Protein AF-A0A353G925-F1 (afdb_monomer_lite)

Radius of gyration: 17.97 Å; chains: 1; bounding box: 47×28×44 Å

Structure (mmCIF, N/CA/C/O backbone):
data_AF-A0A353G925-F1
#
_entry.id   AF-A0A353G925-F1
#
loop_
_atom_site.group_PDB
_atom_site.id
_atom_site.type_symbol
_atom_site.label_atom_id
_atom_site.label_alt_id
_atom_site.label_comp_id
_atom_site.label_asym_id
_atom_site.label_entity_id
_atom_site.label_seq_id
_atom_site.pdbx_PDB_ins_code
_atom_site.Cartn_x
_atom_site.Cartn_y
_atom_site.Cartn_z
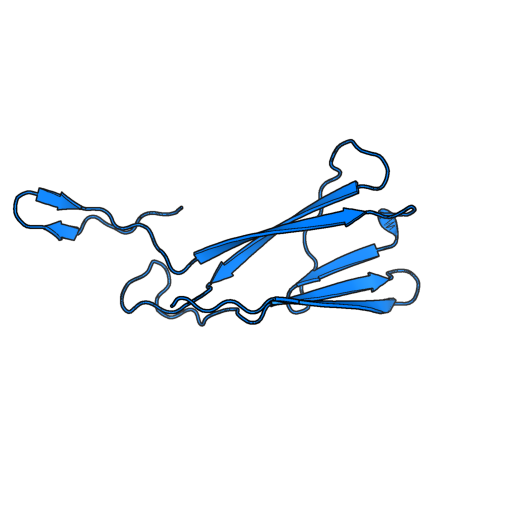_atom_site.occupancy
_atom_site.B_iso_or_equiv
_atom_site.auth_seq_id
_atom_site.auth_comp_id
_atom_site.auth_asym_id
_atom_site.auth_atom_id
_atom_site.pdbx_PDB_model_num
ATOM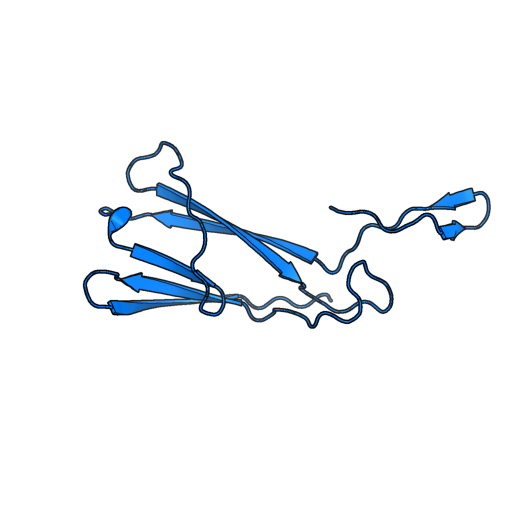 1 N N . TRP A 1 1 ? 14.984 4.675 -5.415 1.00 70.94 1 TRP A N 1
ATOM 2 C CA . TRP A 1 1 ? 14.687 3.412 -6.120 1.00 70.94 1 TRP A CA 1
ATOM 3 C C . TRP A 1 1 ? 15.910 2.515 -6.093 1.00 70.94 1 TRP A C 1
ATOM 5 O O . TRP A 1 1 ? 16.988 3.029 -5.825 1.00 70.94 1 TRP A O 1
ATOM 15 N N . HIS A 1 2 ? 15.756 1.203 -6.284 1.00 73.62 2 HIS A N 1
ATOM 16 C CA . HIS A 1 2 ? 16.923 0.329 -6.453 1.00 73.62 2 HIS A CA 1
ATOM 17 C C . HIS A 1 2 ? 17.404 0.431 -7.905 1.00 73.62 2 HIS A C 1
ATOM 19 O O . HIS A 1 2 ? 16.589 0.633 -8.807 1.00 73.62 2 HIS A O 1
ATOM 25 N N . VAL A 1 3 ? 18.715 0.327 -8.103 1.00 80.88 3 VAL A N 1
ATOM 26 C CA . VAL A 1 3 ? 19.347 0.321 -9.426 1.00 80.88 3 VAL A CA 1
ATOM 27 C C . VAL A 1 3 ? 19.685 -1.112 -9.827 1.00 80.88 3 VAL A C 1
ATOM 29 O O . VAL A 1 3 ? 19.983 -1.937 -8.962 1.00 80.88 3 VAL A O 1
ATOM 32 N N . MET A 1 4 ? 19.622 -1.400 -11.124 1.00 84.94 4 MET A N 1
ATOM 33 C CA . MET A 1 4 ? 20.114 -2.644 -11.711 1.00 84.94 4 MET A CA 1
ATOM 34 C C . MET A 1 4 ? 21.653 -2.655 -11.758 1.00 84.94 4 MET A C 1
ATOM 36 O O . MET A 1 4 ? 22.309 -1.654 -11.442 1.00 84.94 4 MET A O 1
ATOM 40 N N . GLY A 1 5 ? 22.228 -3.804 -12.128 1.00 83.19 5 GLY A N 1
ATOM 41 C CA . GLY A 1 5 ? 23.664 -3.935 -12.390 1.00 83.19 5 GLY A CA 1
ATOM 42 C C . GLY A 1 5 ? 24.146 -2.998 -13.502 1.00 83.19 5 GLY A C 1
ATOM 43 O O . GLY A 1 5 ? 23.340 -2.411 -14.224 1.00 83.19 5 GLY A O 1
ATOM 44 N N . GLU A 1 6 ? 25.466 -2.832 -13.613 1.00 87.12 6 GLU A N 1
ATOM 45 C CA . GLU A 1 6 ? 26.047 -2.077 -14.727 1.00 87.12 6 GLU A CA 1
ATOM 46 C C . GLU A 1 6 ? 25.794 -2.805 -16.048 1.00 87.12 6 GLU A C 1
ATOM 48 O O . GLU A 1 6 ? 26.020 -4.010 -16.154 1.00 87.12 6 GLU A O 1
ATOM 53 N N . GLU A 1 7 ? 25.344 -2.058 -17.050 1.00 83.62 7 GLU A N 1
ATOM 54 C CA . GLU A 1 7 ? 25.085 -2.549 -18.397 1.00 83.62 7 GLU A CA 1
ATOM 55 C C . GLU A 1 7 ? 25.895 -1.722 -19.402 1.00 83.62 7 GLU A C 1
ATOM 57 O O . GLU A 1 7 ? 26.124 -0.522 -19.208 1.00 83.62 7 GLU A O 1
ATOM 62 N N . GLY A 1 8 ? 26.395 -2.373 -20.452 1.00 81.44 8 GLY A N 1
ATOM 63 C CA . GLY A 1 8 ? 27.202 -1.711 -21.472 1.00 81.44 8 GLY A CA 1
ATOM 64 C C . GLY A 1 8 ? 26.360 -0.748 -22.305 1.00 81.44 8 GLY A C 1
ATOM 65 O O . GLY A 1 8 ? 25.300 -1.116 -22.804 1.00 81.44 8 GLY A O 1
ATOM 66 N N . ALA A 1 9 ? 26.854 0.472 -22.491 1.00 84.12 9 ALA A N 1
ATOM 67 C CA . ALA A 1 9 ? 26.271 1.468 -23.379 1.00 84.12 9 ALA A CA 1
ATOM 68 C C . ALA A 1 9 ? 27.347 2.026 -24.319 1.00 84.12 9 ALA A C 1
ATOM 70 O O . ALA A 1 9 ? 28.548 1.928 -24.058 1.00 84.12 9 ALA A O 1
ATOM 71 N N . VAL A 1 10 ? 26.935 2.630 -25.436 1.00 86.31 10 VAL A N 1
ATOM 72 C CA . VAL A 1 10 ? 27.884 3.300 -26.335 1.00 86.31 10 VAL A CA 1
ATOM 73 C C . VAL A 1 10 ? 28.626 4.384 -25.547 1.00 86.31 10 VAL A C 1
ATOM 75 O O . VAL A 1 10 ? 28.009 5.314 -25.035 1.00 86.31 10 VAL A O 1
ATOM 78 N N . GLY A 1 11 ? 29.950 4.252 -25.438 1.00 88.62 11 GLY A N 1
ATOM 79 C CA . GLY A 1 11 ? 30.804 5.211 -24.734 1.00 88.62 11 GLY A CA 1
ATOM 80 C C . GLY A 1 11 ? 30.912 5.038 -23.211 1.00 88.62 11 GLY A C 1
ATOM 81 O O . GLY A 1 11 ? 31.538 5.885 -22.581 1.00 88.62 11 GLY A O 1
ATOM 82 N N . GLY A 1 12 ? 30.362 3.976 -22.602 1.00 88.44 12 GLY A N 1
ATOM 83 C CA . GLY A 1 12 ? 30.538 3.731 -21.163 1.00 88.44 12 GLY A CA 1
ATOM 84 C C . GLY A 1 12 ? 29.648 2.636 -20.570 1.00 88.44 12 GLY A C 1
ATOM 85 O O . GLY A 1 12 ? 29.159 1.755 -21.272 1.00 88.44 12 GLY A O 1
ATOM 86 N N . THR A 1 13 ? 29.434 2.692 -19.255 1.00 87.88 13 THR A N 1
ATOM 87 C CA . THR A 1 13 ? 28.500 1.818 -18.530 1.00 87.88 13 THR A CA 1
ATOM 88 C C . THR A 1 13 ? 27.364 2.638 -17.926 1.00 87.88 13 THR A C 1
ATOM 90 O O . THR A 1 13 ? 27.556 3.772 -17.485 1.00 87.88 13 THR A O 1
ATOM 93 N N . VAL A 1 14 ? 26.159 2.071 -17.917 1.00 88.06 14 VAL A N 1
ATOM 94 C CA . VAL A 1 14 ? 24.961 2.683 -17.327 1.00 88.06 14 VAL A CA 1
ATOM 95 C C . VAL A 1 14 ? 24.390 1.795 -16.230 1.00 88.06 14 VAL A C 1
ATOM 97 O O . VAL A 1 14 ? 24.644 0.595 -16.187 1.00 88.06 14 VAL A O 1
ATOM 100 N N . ARG A 1 15 ? 23.590 2.384 -15.338 1.00 87.19 15 ARG A N 1
ATOM 101 C CA . ARG A 1 15 ? 22.759 1.649 -14.378 1.00 87.19 15 ARG A CA 1
ATOM 102 C C . ARG A 1 15 ? 21.316 2.109 -14.517 1.00 87.19 15 ARG A C 1
ATOM 104 O O . ARG A 1 15 ? 21.015 3.274 -14.263 1.00 87.19 15 ARG A O 1
ATOM 111 N N . TYR A 1 16 ? 20.426 1.196 -14.887 1.00 84.06 16 TYR A N 1
ATOM 112 C CA . TYR A 1 16 ? 18.999 1.490 -14.985 1.00 84.06 16 TYR A CA 1
ATOM 113 C C . TYR A 1 16 ? 18.325 1.462 -13.615 1.00 84.06 16 TYR A C 1
ATOM 115 O O . TYR A 1 16 ? 18.694 0.694 -12.726 1.00 84.06 16 TYR A O 1
ATOM 123 N N . VAL A 1 17 ? 17.303 2.296 -13.448 1.00 87.81 17 VAL A N 1
ATOM 124 C CA . VAL A 1 17 ? 16.396 2.224 -12.303 1.00 87.81 17 VAL A CA 1
ATOM 125 C C . VAL A 1 17 ? 15.275 1.255 -12.646 1.00 87.81 17 VAL A C 1
ATOM 127 O O . VAL A 1 17 ? 14.695 1.351 -13.725 1.00 87.81 17 VAL A O 1
ATOM 130 N N . ASP A 1 18 ? 14.949 0.349 -11.724 1.00 88.56 18 ASP A N 1
ATOM 131 C CA . ASP A 1 18 ? 13.782 -0.516 -11.889 1.00 88.56 18 ASP A CA 1
ATOM 132 C C . ASP A 1 18 ? 12.500 0.325 -11.819 1.00 88.56 18 ASP A C 1
ATOM 134 O O . ASP A 1 18 ? 12.088 0.776 -10.746 1.00 88.56 18 ASP A O 1
ATOM 138 N N . SER A 1 19 ? 11.898 0.546 -12.984 1.00 88.00 19 SER A N 1
ATOM 139 C CA . SER A 1 19 ? 10.667 1.309 -13.181 1.00 88.00 19 SER A CA 1
ATOM 140 C C . SER A 1 19 ? 9.408 0.513 -12.845 1.00 88.00 19 SER A C 1
ATOM 142 O O . SER A 1 19 ? 8.320 1.079 -12.858 1.00 88.00 19 SER A O 1
ATOM 144 N N . SER A 1 20 ? 9.525 -0.785 -12.540 1.00 90.06 20 SER A N 1
ATOM 145 C CA . SER A 1 20 ? 8.382 -1.659 -12.257 1.00 90.06 20 SER A CA 1
ATOM 146 C C . SER A 1 20 ? 7.813 -1.519 -10.857 1.00 90.06 20 SER A C 1
ATOM 148 O O . SER A 1 20 ? 6.671 -1.908 -10.618 1.00 90.06 20 SER A O 1
ATOM 150 N N . VAL A 1 21 ? 8.600 -0.992 -9.921 1.00 91.62 21 VAL A N 1
ATOM 151 C CA . VAL A 1 21 ? 8.236 -0.917 -8.509 1.00 91.62 21 VAL A CA 1
ATOM 152 C C . VAL A 1 21 ? 7.797 0.496 -8.175 1.00 91.62 21 VAL A C 1
ATOM 154 O O . VAL A 1 21 ? 8.500 1.447 -8.489 1.00 91.62 21 VAL A O 1
ATOM 157 N N . GLU A 1 22 ? 6.689 0.621 -7.454 1.00 92.25 22 GLU A N 1
ATOM 158 C CA . GLU A 1 22 ? 6.130 1.891 -7.002 1.00 92.25 22 GLU A CA 1
ATOM 159 C C . GLU A 1 22 ? 5.943 1.918 -5.475 1.00 92.25 22 GLU A C 1
ATOM 161 O O . GLU A 1 22 ? 6.130 0.912 -4.776 1.00 92.25 22 GLU A O 1
ATOM 166 N N . ARG A 1 23 ? 5.641 3.102 -4.929 1.00 94.12 23 ARG A N 1
ATOM 167 C CA . ARG A 1 23 ? 5.372 3.322 -3.502 1.00 94.12 23 ARG A CA 1
ATOM 168 C C . ARG A 1 23 ? 4.122 4.175 -3.345 1.00 94.12 23 ARG A C 1
ATOM 170 O O . ARG A 1 23 ? 4.046 5.251 -3.925 1.00 94.12 23 ARG A O 1
ATOM 177 N N . LEU A 1 24 ? 3.204 3.722 -2.498 1.00 95.56 24 LEU A N 1
ATOM 178 C CA . LEU A 1 24 ? 1.996 4.444 -2.117 1.00 95.56 24 LEU A CA 1
ATOM 179 C C . LEU A 1 24 ? 1.982 4.648 -0.600 1.00 95.56 24 LEU A C 1
ATOM 181 O O . LEU A 1 24 ? 2.285 3.727 0.162 1.00 95.56 24 LEU A O 1
ATOM 185 N N . GLN A 1 25 ? 1.634 5.857 -0.162 1.00 97.50 25 GLN A N 1
ATOM 186 C CA . GLN A 1 25 ? 1.391 6.153 1.247 1.00 97.50 25 GLN A CA 1
ATOM 187 C C . GLN A 1 25 ? -0.104 6.073 1.539 1.00 97.50 25 GLN A C 1
ATOM 189 O O . GLN A 1 25 ? -0.911 6.733 0.890 1.00 97.50 25 GLN A O 1
ATOM 194 N N . VAL A 1 26 ? -0.454 5.311 2.566 1.00 97.25 26 VAL A N 1
ATOM 195 C CA . VAL A 1 26 ? -1.796 5.267 3.138 1.00 97.25 26 VAL A CA 1
ATOM 196 C C . VAL A 1 26 ? -1.826 6.161 4.368 1.00 97.25 26 VAL A C 1
ATOM 198 O O . VAL A 1 26 ? -0.923 6.098 5.200 1.00 97.25 26 VAL A O 1
ATOM 201 N N . LYS A 1 27 ? -2.875 6.973 4.499 1.00 96.94 27 LYS A N 1
ATOM 202 C CA . LYS A 1 27 ? -3.160 7.779 5.688 1.00 96.94 27 LYS A CA 1
ATOM 203 C C . LYS A 1 27 ? -4.514 7.354 6.248 1.00 96.94 27 LYS A C 1
ATOM 205 O O . LYS A 1 27 ? -5.501 7.375 5.521 1.00 96.94 27 LYS A O 1
ATOM 210 N N . LEU A 1 28 ? -4.547 6.985 7.524 1.00 96.88 28 LEU A N 1
ATOM 211 C CA . LEU A 1 28 ? -5.773 6.728 8.272 1.00 96.88 28 LEU A CA 1
ATOM 212 C C . LEU A 1 28 ? -6.008 7.887 9.240 1.00 96.88 28 LEU A C 1
ATOM 214 O O . LEU A 1 28 ? -5.122 8.211 10.030 1.00 96.88 28 LEU A O 1
ATOM 218 N N . GLU A 1 29 ? -7.204 8.466 9.192 1.00 97.06 29 GLU A N 1
ATOM 219 C CA . GLU A 1 29 ? -7.673 9.481 10.135 1.00 97.06 29 GLU A CA 1
ATOM 220 C C . GLU A 1 29 ? -8.910 8.949 10.857 1.00 97.06 29 GLU A C 1
ATOM 222 O O . GLU A 1 29 ? -9.870 8.512 10.223 1.00 97.06 29 GLU A O 1
ATOM 227 N N . THR A 1 30 ? -8.874 8.913 12.186 1.00 95.25 30 THR A N 1
ATOM 228 C CA . THR A 1 30 ? -9.945 8.320 12.993 1.00 95.25 30 THR A CA 1
ATOM 229 C C . THR A 1 30 ? -9.867 8.767 14.450 1.00 95.25 30 THR A C 1
ATOM 231 O O . THR A 1 30 ? -8.790 9.024 14.981 1.00 95.25 30 THR A O 1
ATOM 234 N N . ALA A 1 31 ? -11.010 8.801 15.135 1.00 94.56 31 ALA A N 1
ATOM 235 C CA . ALA A 1 31 ? -11.071 9.086 16.568 1.00 94.56 31 ALA A CA 1
ATOM 236 C C . ALA A 1 31 ? -10.489 7.952 17.438 1.00 94.56 31 ALA A C 1
ATOM 238 O O . ALA A 1 31 ? -10.127 8.187 18.587 1.00 94.56 31 ALA A O 1
ATOM 239 N N . ASN A 1 32 ? -10.396 6.724 16.909 1.00 92.06 32 ASN A N 1
ATOM 240 C CA . ASN A 1 32 ? -9.863 5.568 17.634 1.00 92.06 32 ASN A CA 1
ATOM 241 C C . ASN A 1 32 ? -8.919 4.735 16.739 1.00 92.06 32 ASN A C 1
ATOM 243 O O . ASN A 1 32 ? -9.340 3.727 16.168 1.00 92.06 32 ASN A O 1
ATOM 247 N N . PRO A 1 33 ? -7.650 5.154 16.584 1.00 87.06 33 PRO A N 1
ATOM 248 C CA . PRO A 1 33 ? -6.699 4.505 15.678 1.00 87.06 33 PRO A CA 1
ATOM 249 C C . PRO A 1 33 ? -6.304 3.090 16.105 1.00 87.06 33 PRO A C 1
ATOM 251 O O . PRO A 1 33 ? -5.929 2.296 15.253 1.00 87.06 33 PRO A O 1
ATOM 254 N N . GLU A 1 34 ? -6.434 2.743 17.388 1.00 89.25 34 GLU A N 1
ATOM 255 C CA . GLU A 1 34 ? -6.122 1.393 17.879 1.00 89.25 34 GLU A CA 1
ATOM 256 C C . GLU A 1 34 ? -7.212 0.369 17.511 1.00 89.25 34 GLU A C 1
ATOM 258 O O . GLU A 1 34 ? -6.954 -0.833 17.484 1.00 89.25 34 GLU A O 1
ATOM 263 N N . ARG A 1 35 ? -8.433 0.829 17.196 1.00 95.38 35 ARG A N 1
ATOM 264 C CA . ARG A 1 35 ? -9.548 -0.042 16.792 1.00 95.38 35 ARG A CA 1
ATOM 265 C C . ARG A 1 35 ? -9.422 -0.538 15.354 1.00 95.38 35 ARG A C 1
ATOM 267 O O . ARG A 1 35 ? -9.861 -1.651 15.056 1.00 95.38 35 ARG A O 1
ATOM 274 N N . TYR A 1 36 ? -8.862 0.269 14.461 1.00 97.12 36 TYR A N 1
ATOM 275 C CA . TYR A 1 36 ? -8.873 -0.017 13.031 1.00 97.12 36 TYR A CA 1
ATOM 276 C C . TYR A 1 36 ? -7.496 -0.439 12.531 1.00 97.12 36 TYR A C 1
ATOM 278 O O . TYR A 1 36 ? -6.479 0.178 12.837 1.00 97.12 36 TYR A O 1
ATOM 286 N N . ALA A 1 37 ? -7.466 -1.478 11.705 1.00 97.50 37 ALA A N 1
ATOM 287 C CA . ALA A 1 37 ? -6.295 -1.840 10.924 1.00 97.50 37 ALA A CA 1
ATOM 288 C C . ALA A 1 37 ? -6.558 -1.514 9.455 1.00 97.50 37 ALA A C 1
ATOM 290 O O . ALA A 1 37 ? -7.656 -1.750 8.962 1.00 97.50 37 ALA A O 1
ATOM 291 N N . VAL A 1 38 ? -5.551 -1.012 8.742 1.00 98.19 38 VAL A N 1
ATOM 292 C CA . VAL A 1 38 ? -5.624 -0.942 7.280 1.00 98.19 38 VAL A CA 1
ATOM 293 C C . VAL A 1 38 ? -4.923 -2.160 6.703 1.00 98.19 38 VAL A C 1
ATOM 295 O O . VAL A 1 38 ? -3.825 -2.511 7.144 1.00 98.19 38 VAL A O 1
ATOM 298 N N . ALA A 1 39 ? -5.552 -2.813 5.735 1.00 98.12 39 ALA A N 1
ATOM 299 C CA . ALA A 1 39 ? -4.969 -3.913 4.985 1.00 98.12 39 ALA A CA 1
ATOM 300 C C . ALA A 1 39 ? -4.832 -3.548 3.505 1.00 98.12 39 ALA A C 1
ATOM 302 O O . ALA A 1 39 ? -5.594 -2.739 2.987 1.00 98.12 39 ALA A O 1
ATOM 303 N N . CYS A 1 40 ? -3.853 -4.152 2.837 1.00 98.19 40 CYS A N 1
ATOM 304 C CA . CYS A 1 40 ? -3.674 -4.116 1.391 1.00 98.19 40 CYS A CA 1
ATOM 305 C C . CYS A 1 40 ? -3.543 -5.558 0.889 1.00 98.19 40 CYS A C 1
ATOM 307 O O . CYS A 1 40 ? -2.680 -6.298 1.371 1.00 98.19 40 CYS A O 1
ATOM 309 N N . ASN A 1 41 ? -4.406 -5.978 -0.038 1.00 96.56 41 ASN A N 1
ATOM 310 C CA . ASN A 1 41 ? -4.478 -7.348 -0.560 1.00 96.56 41 ASN A CA 1
ATOM 311 C C . ASN A 1 41 ? -4.470 -8.402 0.567 1.00 96.56 41 ASN A C 1
ATOM 313 O O . ASN A 1 41 ? -3.680 -9.349 0.555 1.00 96.56 41 ASN A O 1
ATOM 317 N N . GLY A 1 42 ? -5.300 -8.180 1.594 1.00 95.19 42 GLY A N 1
ATOM 318 C CA . GLY A 1 42 ? -5.439 -9.065 2.757 1.00 95.19 42 GLY A CA 1
ATOM 319 C C . GLY A 1 42 ? -4.285 -9.024 3.769 1.00 95.19 42 GLY A C 1
ATOM 320 O O . GLY A 1 42 ? -4.324 -9.746 4.762 1.00 95.19 42 GLY A O 1
ATOM 321 N N . ARG A 1 43 ? -3.257 -8.190 3.563 1.00 96.69 43 ARG A N 1
ATOM 322 C CA . ARG A 1 43 ? -2.118 -8.049 4.485 1.00 96.69 43 ARG A CA 1
ATOM 323 C C . ARG A 1 43 ? -2.207 -6.750 5.270 1.00 96.69 43 ARG A C 1
ATOM 325 O O . ARG A 1 43 ? -2.354 -5.684 4.679 1.00 96.69 43 ARG A O 1
ATOM 332 N N . ARG A 1 44 ? -2.066 -6.823 6.597 1.00 97.00 44 ARG A N 1
ATOM 333 C CA . ARG A 1 44 ? -2.054 -5.639 7.470 1.00 97.00 44 ARG A CA 1
ATOM 334 C C . ARG A 1 44 ? -0.878 -4.724 7.120 1.00 97.00 44 ARG A C 1
ATOM 336 O O . ARG A 1 44 ? 0.265 -5.171 7.073 1.00 97.00 44 ARG A O 1
ATOM 343 N N . ILE A 1 45 ? -1.165 -3.442 6.922 1.00 97.88 45 ILE A N 1
ATOM 344 C CA . ILE A 1 45 ? -0.158 -2.407 6.696 1.00 97.88 45 ILE A CA 1
ATOM 345 C C . ILE A 1 45 ? 0.412 -1.985 8.060 1.00 97.88 45 ILE A C 1
ATOM 347 O O . ILE A 1 45 ? -0.364 -1.700 8.979 1.00 97.88 45 ILE A O 1
ATOM 351 N N . PRO A 1 46 ? 1.745 -1.931 8.227 1.00 96.69 46 PRO A N 1
ATOM 352 C CA . PRO A 1 46 ? 2.359 -1.381 9.430 1.00 96.69 46 PRO A CA 1
ATOM 353 C C . PRO A 1 46 ? 2.177 0.143 9.446 1.00 96.69 46 PRO A C 1
ATOM 355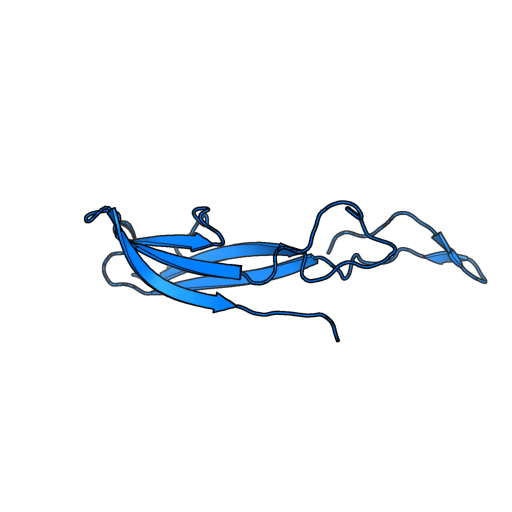 O O . PRO A 1 46 ? 2.836 0.869 8.701 1.00 96.69 46 PRO A O 1
ATOM 358 N N . MET A 1 47 ? 1.246 0.616 10.275 1.00 96.75 47 MET A N 1
ATOM 359 C CA . MET A 1 47 ? 0.921 2.036 10.422 1.00 96.75 47 MET A CA 1
ATOM 360 C C . MET A 1 47 ? 1.734 2.667 11.562 1.00 96.75 47 MET A C 1
ATOM 362 O O . MET A 1 47 ? 1.852 2.086 12.639 1.00 96.75 47 MET A O 1
ATOM 366 N N . THR A 1 48 ? 2.221 3.888 11.351 1.00 96.25 48 THR A N 1
ATOM 367 C CA . THR A 1 48 ? 2.970 4.700 12.319 1.00 96.25 48 THR A CA 1
ATOM 368 C C . THR A 1 48 ? 2.200 5.982 12.627 1.00 96.25 48 THR A C 1
ATOM 370 O O . THR A 1 48 ? 1.713 6.649 11.714 1.00 96.25 48 THR A O 1
ATOM 373 N N . LYS A 1 49 ? 2.094 6.357 13.909 1.00 95.12 49 LYS A N 1
ATOM 374 C CA . LYS A 1 49 ? 1.454 7.616 14.333 1.00 95.12 49 LYS A CA 1
ATOM 375 C C . LYS A 1 49 ? 2.224 8.812 13.765 1.00 9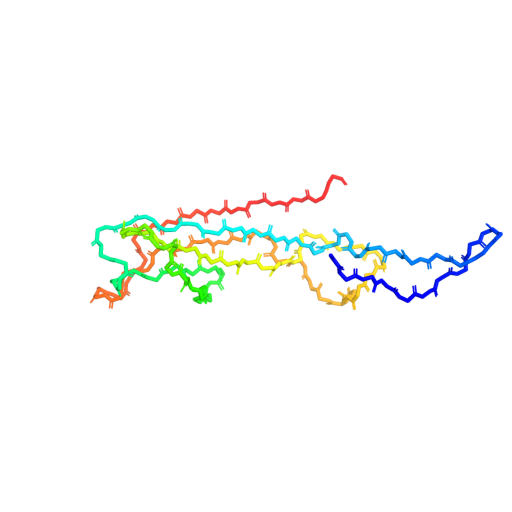5.12 49 LYS A C 1
ATOM 377 O O . LYS A 1 49 ? 3.446 8.849 13.863 1.00 95.12 49 LYS A O 1
ATOM 382 N N . SER A 1 50 ? 1.520 9.792 13.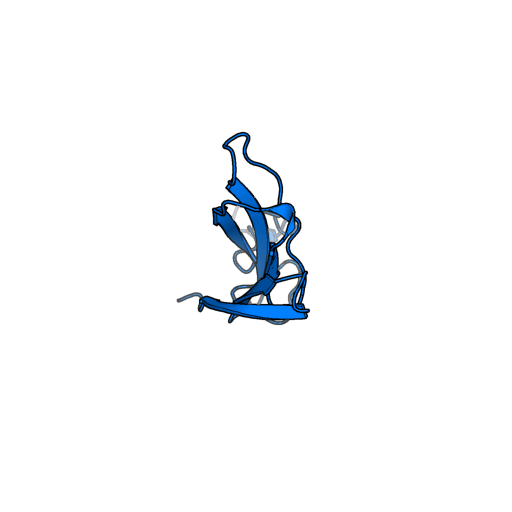200 1.00 94.12 50 SER A N 1
ATOM 383 C CA . SER A 1 50 ? 2.157 10.960 12.563 1.00 94.12 50 SER A CA 1
ATOM 384 C C . SER A 1 50 ? 2.506 12.095 13.536 1.00 94.12 50 SER A C 1
ATOM 386 O O . SER A 1 50 ? 3.075 13.099 13.122 1.00 94.12 50 SER A O 1
ATOM 388 N N . GLY A 1 51 ? 2.134 11.967 14.815 1.00 93.06 51 GLY A N 1
ATOM 389 C CA . GLY A 1 51 ? 2.207 13.040 15.816 1.00 93.06 51 GLY A CA 1
ATOM 390 C C . GLY A 1 51 ? 0.945 13.909 15.881 1.00 93.06 51 GLY A C 1
ATOM 391 O O . GLY A 1 51 ? 0.744 14.613 16.864 1.00 93.06 51 GLY A O 1
ATOM 392 N N . ILE A 1 52 ? 0.055 13.807 14.887 1.00 95.50 52 ILE A N 1
ATOM 393 C CA . ILE A 1 52 ? -1.287 14.397 14.932 1.00 95.50 52 ILE A CA 1
ATOM 394 C C . ILE A 1 52 ? -2.244 13.371 15.547 1.00 95.50 52 ILE A C 1
ATOM 396 O O . ILE A 1 52 ? -2.281 12.210 15.130 1.00 95.50 52 ILE A O 1
ATOM 400 N N . ASN A 1 53 ? -3.028 13.793 16.543 1.00 94.56 53 ASN A N 1
ATOM 401 C CA . ASN A 1 53 ? -3.996 12.919 17.204 1.00 94.56 53 ASN A CA 1
ATOM 402 C C . ASN A 1 53 ? -4.981 12.322 16.194 1.00 94.56 53 ASN A C 1
ATOM 404 O O . ASN A 1 53 ? -5.573 13.033 15.387 1.00 94.56 53 ASN A O 1
ATOM 408 N N . GLY A 1 54 ? -5.151 11.002 16.262 1.00 95.38 54 GLY A N 1
ATOM 409 C CA . GLY A 1 54 ? -6.044 10.265 15.370 1.00 95.38 54 GLY A CA 1
ATOM 410 C C . GLY A 1 54 ? -5.490 9.998 13.968 1.00 95.38 54 GLY A C 1
ATOM 411 O O . GLY A 1 54 ? -6.200 9.403 13.163 1.00 95.38 54 GLY A O 1
ATOM 412 N N . VAL A 1 55 ? -4.244 10.385 13.667 1.00 97.25 55 VAL A N 1
ATOM 413 C CA . VAL A 1 55 ? -3.642 10.206 12.338 1.00 97.25 55 VAL A CA 1
ATOM 414 C C . VAL A 1 55 ? -2.481 9.212 12.379 1.00 97.25 55 VAL A C 1
ATOM 416 O O . VAL A 1 55 ? -1.536 9.340 13.163 1.00 97.25 55 VAL A O 1
ATOM 419 N N . ALA A 1 56 ? -2.525 8.231 11.480 1.00 97.12 56 ALA A N 1
ATOM 420 C CA . ALA A 1 56 ? -1.440 7.285 11.255 1.00 97.12 56 ALA A CA 1
ATOM 421 C C . ALA A 1 56 ? -1.163 7.109 9.757 1.00 97.12 56 ALA A C 1
ATOM 423 O O . ALA A 1 56 ? -2.067 7.216 8.927 1.00 97.12 56 ALA A O 1
ATOM 424 N N . VAL A 1 57 ? 0.089 6.817 9.409 1.00 97.62 57 VAL A N 1
ATOM 425 C CA . VAL A 1 57 ? 0.543 6.622 8.027 1.00 97.62 57 VAL A CA 1
ATOM 426 C C . VAL A 1 57 ? 1.261 5.289 7.858 1.00 97.62 57 VAL A C 1
ATOM 428 O O . VAL A 1 57 ? 1.953 4.838 8.763 1.00 97.62 57 VAL A O 1
ATOM 431 N N . GLY A 1 58 ? 1.119 4.664 6.695 1.00 97.50 58 GLY A N 1
ATOM 432 C CA . GLY A 1 58 ? 1.800 3.420 6.343 1.00 97.50 58 GLY A CA 1
ATOM 433 C C . GLY A 1 58 ? 2.230 3.429 4.883 1.00 97.50 58 GLY A C 1
ATOM 434 O O . GLY A 1 58 ? 1.629 4.109 4.052 1.00 97.50 58 GLY A O 1
ATOM 435 N N . GLY A 1 59 ? 3.292 2.693 4.568 1.00 97.25 59 GLY A N 1
ATOM 436 C CA . GLY A 1 59 ? 3.812 2.581 3.208 1.00 97.25 59 GLY A CA 1
ATOM 437 C C . GLY A 1 59 ? 3.474 1.234 2.583 1.00 97.25 59 GLY A C 1
ATOM 438 O O . GLY A 1 59 ? 3.681 0.194 3.206 1.00 97.25 59 GLY A O 1
ATOM 439 N N . VAL A 1 60 ? 3.027 1.248 1.330 1.00 97.19 60 VAL A N 1
ATOM 440 C CA . VAL A 1 60 ? 2.926 0.059 0.481 1.00 97.19 60 VAL A CA 1
ATOM 441 C C . VAL A 1 60 ? 3.925 0.196 -0.653 1.00 97.19 60 VAL A C 1
ATOM 443 O O . VAL A 1 60 ? 3.927 1.186 -1.381 1.00 97.19 60 VAL A O 1
ATOM 446 N N . ARG A 1 61 ? 4.784 -0.810 -0.804 1.00 94.88 61 ARG A N 1
ATOM 447 C CA . ARG A 1 61 ? 5.650 -0.965 -1.970 1.00 94.88 61 ARG A CA 1
ATOM 448 C C . ARG A 1 61 ? 5.134 -2.140 -2.779 1.00 94.88 61 ARG A C 1
ATOM 450 O O . ARG A 1 61 ? 4.878 -3.196 -2.209 1.00 94.88 61 ARG A O 1
ATOM 457 N N . TYR A 1 62 ? 4.977 -1.950 -4.077 1.00 93.94 62 TYR A N 1
ATOM 458 C CA . TYR A 1 62 ? 4.338 -2.932 -4.941 1.00 93.94 62 TYR A CA 1
ATOM 459 C C . TYR A 1 62 ? 4.920 -2.861 -6.350 1.00 93.94 62 TYR A C 1
ATOM 461 O O . TYR A 1 62 ? 5.517 -1.856 -6.732 1.00 93.94 62 TYR A O 1
ATOM 469 N N . LYS A 1 63 ? 4.756 -3.934 -7.118 1.00 93.38 63 LYS A N 1
ATOM 470 C CA . LYS A 1 63 ? 5.117 -3.996 -8.531 1.00 93.38 63 LYS A CA 1
ATOM 471 C C . LYS A 1 63 ? 3.920 -3.579 -9.389 1.00 93.38 63 LYS A C 1
ATOM 473 O O . LYS A 1 63 ? 2.896 -4.261 -9.384 1.00 93.38 63 LYS A O 1
ATOM 478 N N . ALA A 1 64 ? 4.035 -2.449 -10.079 1.00 92.88 64 ALA A N 1
ATOM 479 C CA . ALA A 1 64 ? 2.980 -1.832 -10.880 1.00 92.88 64 ALA A CA 1
ATOM 480 C C . ALA A 1 64 ? 2.865 -2.440 -12.287 1.00 92.88 64 ALA A C 1
ATOM 482 O O . ALA A 1 64 ? 1.766 -2.544 -12.822 1.00 92.88 64 ALA A O 1
ATOM 483 N N . TRP A 1 65 ? 3.984 -2.868 -12.880 1.00 91.81 65 TRP A N 1
ATOM 484 C CA . TRP A 1 65 ? 4.021 -3.452 -14.225 1.00 91.81 65 TRP A CA 1
ATOM 485 C C . TRP A 1 65 ? 5.187 -4.437 -14.391 1.00 91.81 65 TRP A C 1
ATOM 487 O O . TRP A 1 65 ? 5.951 -4.665 -13.456 1.00 91.81 65 TRP A O 1
ATOM 497 N N . GLN A 1 66 ? 5.299 -5.074 -15.557 1.00 90.88 66 GLN A N 1
ATOM 498 C CA . GLN A 1 66 ? 6.253 -6.154 -15.812 1.00 90.88 66 GLN A CA 1
ATOM 499 C C . GLN A 1 66 ? 7.152 -5.826 -17.018 1.00 90.88 66 GLN A C 1
ATOM 501 O O . GLN A 1 66 ? 6.823 -6.220 -18.137 1.00 90.88 66 GLN A O 1
ATOM 506 N N . PRO A 1 67 ? 8.287 -5.130 -16.821 1.00 88.06 67 PRO A N 1
ATOM 507 C CA . PRO A 1 67 ? 9.268 -4.944 -17.884 1.00 88.06 67 PRO A CA 1
ATOM 508 C C . PRO A 1 67 ? 9.947 -6.268 -18.245 1.00 88.06 67 PRO A C 1
ATOM 510 O O . PRO A 1 67 ? 9.999 -7.200 -17.434 1.00 88.06 67 PRO A O 1
ATOM 513 N N . ALA A 1 68 ? 10.529 -6.314 -19.447 1.00 85.00 68 ALA A N 1
ATOM 514 C CA . ALA A 1 68 ? 11.396 -7.411 -19.877 1.00 85.00 68 ALA A CA 1
ATOM 515 C C . ALA A 1 68 ? 12.653 -7.532 -18.992 1.00 85.00 68 ALA A C 1
ATOM 517 O O . ALA A 1 68 ? 13.118 -8.635 -18.717 1.00 85.00 68 ALA A O 1
ATOM 518 N N . SER A 1 69 ? 13.162 -6.400 -18.497 1.00 82.44 69 SER A N 1
ATOM 519 C CA . SER A 1 69 ? 14.300 -6.302 -17.581 1.00 82.44 69 SER A CA 1
ATOM 520 C C . SER A 1 69 ? 13.895 -5.591 -16.286 1.00 82.44 69 SER A C 1
ATOM 522 O O . SER A 1 69 ? 13.345 -4.492 -16.331 1.00 82.44 69 SER A O 1
ATOM 524 N N . GLY A 1 70 ? 14.189 -6.180 -15.127 1.00 86.25 70 GLY A N 1
ATOM 525 C CA . GLY A 1 70 ? 13.925 -5.587 -13.811 1.00 86.25 70 GLY A CA 1
ATOM 526 C C . GLY A 1 70 ? 14.614 -6.384 -12.705 1.00 86.25 70 GLY A C 1
ATOM 527 O O . GLY A 1 70 ? 15.143 -7.462 -12.966 1.00 86.25 70 GLY A O 1
ATOM 528 N N . LEU A 1 71 ? 14.595 -5.896 -11.461 1.00 86.75 71 LEU A N 1
ATOM 529 C CA . LEU A 1 71 ? 15.284 -6.573 -10.346 1.00 86.75 71 LEU A CA 1
ATOM 530 C C . LEU A 1 71 ? 14.651 -7.920 -9.990 1.00 86.75 71 LEU A C 1
ATOM 532 O O . LEU A 1 71 ? 15.328 -8.836 -9.528 1.00 86.75 71 LEU A O 1
ATOM 536 N N . HIS A 1 72 ? 13.345 -8.044 -10.217 1.00 87.19 72 HIS A N 1
ATOM 537 C CA . HIS A 1 72 ? 12.591 -9.267 -9.978 1.00 87.19 72 HIS A CA 1
ATOM 538 C C . HIS A 1 72 ? 11.695 -9.581 -11.181 1.00 87.19 72 HIS A C 1
ATOM 540 O O . HIS A 1 72 ? 10.476 -9.388 -11.111 1.00 87.19 72 HIS A O 1
ATOM 546 N N . PRO A 1 73 ? 12.266 -10.052 -12.302 1.00 85.88 73 PRO A N 1
ATOM 547 C CA . PRO A 1 73 ? 11.532 -10.212 -13.555 1.00 85.88 73 PRO A CA 1
ATOM 548 C C . PRO A 1 73 ? 10.486 -11.333 -13.483 1.00 85.88 73 PRO A C 1
ATOM 550 O O . PRO A 1 73 ? 9.504 -11.289 -14.206 1.00 85.88 73 PRO A O 1
ATOM 553 N N . MET A 1 74 ? 10.633 -12.292 -12.568 1.00 90.06 74 MET A N 1
ATOM 554 C CA . MET A 1 74 ? 9.680 -13.399 -12.396 1.00 90.06 74 MET A CA 1
ATOM 555 C C . MET A 1 74 ? 8.551 -13.093 -11.398 1.00 90.06 74 MET A C 1
ATOM 557 O O . MET A 1 74 ? 7.601 -13.863 -11.307 1.00 90.06 74 MET A O 1
ATOM 561 N N . LEU A 1 75 ? 8.641 -12.003 -10.620 1.00 90.19 75 LEU A N 1
ATOM 562 C CA . LEU A 1 75 ? 7.563 -11.623 -9.702 1.00 90.19 75 LEU A CA 1
ATOM 563 C C . LEU A 1 75 ? 6.417 -10.977 -10.489 1.00 90.19 75 LEU A C 1
ATOM 565 O O . LEU A 1 75 ? 6.679 -9.967 -11.139 1.00 90.19 75 LEU A O 1
ATOM 569 N N . PRO A 1 76 ? 5.172 -11.478 -10.404 1.00 92.12 76 PRO A N 1
ATOM 570 C CA . PRO A 1 76 ? 4.033 -10.850 -11.065 1.00 92.12 76 PRO A CA 1
ATOM 571 C C . PRO A 1 76 ? 3.750 -9.436 -10.550 1.00 92.12 76 PRO A C 1
ATOM 573 O O . PRO A 1 76 ? 4.173 -9.047 -9.455 1.00 92.12 76 PRO A O 1
ATOM 576 N N . VAL A 1 77 ? 2.972 -8.683 -11.326 1.00 94.25 77 VAL A N 1
ATOM 577 C CA . VAL A 1 77 ? 2.428 -7.391 -10.893 1.00 94.25 77 VAL A CA 1
ATOM 578 C C . VAL A 1 77 ? 1.481 -7.582 -9.706 1.00 94.25 77 VAL A C 1
ATOM 580 O O . VAL A 1 77 ? 0.821 -8.611 -9.575 1.00 94.25 77 VAL A O 1
ATOM 583 N N . ASN A 1 78 ? 1.416 -6.594 -8.816 1.00 94.88 78 ASN A N 1
ATOM 584 C CA . ASN A 1 78 ? 0.544 -6.630 -7.639 1.00 94.88 78 ASN A CA 1
ATOM 585 C C . ASN A 1 78 ? -0.779 -5.881 -7.840 1.00 94.88 78 ASN A C 1
ATOM 587 O O . ASN A 1 78 ? -1.643 -5.959 -6.971 1.00 94.88 78 ASN A O 1
ATOM 591 N N . THR A 1 79 ? -0.912 -5.135 -8.938 1.00 92.75 79 THR A N 1
ATOM 592 C CA . THR A 1 79 ? -2.109 -4.363 -9.289 1.00 92.75 79 THR A CA 1
ATOM 593 C C . THR A 1 79 ? -3.250 -5.285 -9.762 1.00 92.75 79 THR A C 1
ATOM 595 O O . THR A 1 79 ? -2.974 -6.267 -10.457 1.00 92.75 79 THR A O 1
ATOM 598 N N . PRO A 1 80 ? -4.519 -4.990 -9.419 1.00 95.31 80 PRO A N 1
ATOM 599 C CA . PRO A 1 80 ? -4.953 -3.878 -8.572 1.00 95.31 80 PRO A CA 1
ATOM 600 C C . PRO A 1 80 ? -4.657 -4.105 -7.082 1.00 95.31 80 PRO A C 1
ATOM 602 O O . PRO A 1 80 ? -4.642 -5.233 -6.590 1.00 95.31 80 PRO A O 1
ATOM 605 N N . LEU A 1 81 ? -4.445 -3.012 -6.346 1.00 97.19 81 LEU A N 1
ATOM 606 C CA . LEU A 1 81 ? -4.302 -3.047 -4.890 1.00 97.19 81 LEU A CA 1
ATOM 607 C C . LEU A 1 81 ? -5.667 -2.821 -4.239 1.00 97.19 81 LEU A C 1
ATOM 609 O O . LEU A 1 81 ? -6.261 -1.759 -4.401 1.00 97.19 81 LEU A O 1
ATOM 613 N N . THR A 1 82 ? -6.153 -3.794 -3.479 1.00 97.69 82 THR A N 1
ATOM 614 C CA . THR A 1 82 ? -7.390 -3.680 -2.697 1.00 97.69 82 THR A CA 1
ATOM 615 C C . THR A 1 82 ? -7.048 -3.276 -1.274 1.00 97.69 82 THR A C 1
ATOM 617 O O . THR A 1 82 ? -6.287 -3.972 -0.602 1.00 97.69 82 THR A O 1
ATOM 620 N N . PHE A 1 83 ? -7.589 -2.150 -0.825 1.00 98.25 83 PHE A N 1
ATOM 621 C CA . PHE A 1 83 ? -7.420 -1.639 0.526 1.00 98.25 83 PHE A CA 1
ATOM 622 C C . PHE A 1 83 ? -8.693 -1.825 1.334 1.00 98.25 83 PHE A C 1
ATOM 624 O O . PHE A 1 83 ? -9.768 -1.457 0.870 1.00 98.25 83 PHE A O 1
ATOM 631 N N . ASP A 1 84 ? -8.547 -2.304 2.565 1.00 97.88 84 ASP A N 1
ATOM 632 C CA . ASP A 1 84 ? -9.640 -2.493 3.516 1.00 97.88 84 ASP A CA 1
ATOM 633 C C . ASP A 1 84 ? -9.341 -1.758 4.821 1.00 97.88 84 ASP A C 1
ATOM 635 O O . ASP A 1 84 ? -8.227 -1.832 5.349 1.00 97.88 84 ASP A O 1
ATOM 639 N N . VAL A 1 85 ? -10.354 -1.101 5.381 1.00 97.81 85 VAL A N 1
ATOM 640 C CA . VAL A 1 85 ? -10.369 -0.661 6.775 1.00 97.81 85 VAL A CA 1
ATOM 641 C C . VAL A 1 85 ? -11.062 -1.749 7.582 1.00 97.81 85 VAL A C 1
ATOM 643 O O . VAL A 1 85 ? -12.268 -1.961 7.479 1.00 97.81 85 VAL A O 1
ATOM 646 N N . TYR A 1 86 ? -10.281 -2.460 8.382 1.00 97.56 86 TYR A N 1
ATOM 647 C CA . TYR A 1 86 ? -10.728 -3.588 9.180 1.00 97.56 86 TYR A CA 1
ATOM 648 C C . TYR A 1 86 ? -10.975 -3.159 10.625 1.00 97.56 86 TYR A C 1
ATOM 650 O O . TYR A 1 86 ? -10.072 -2.658 11.300 1.00 97.56 86 TYR A O 1
ATOM 658 N N . ASP A 1 87 ? -12.194 -3.369 11.111 1.00 97.44 87 ASP A N 1
ATOM 659 C CA . ASP A 1 87 ? -12.560 -3.149 12.503 1.00 97.44 87 ASP A CA 1
ATOM 660 C C . ASP A 1 87 ? -12.176 -4.372 13.341 1.00 97.44 87 ASP A C 1
ATOM 662 O O . ASP A 1 87 ? -12.754 -5.454 13.217 1.00 97.44 87 ASP A O 1
ATOM 666 N N . THR A 1 88 ? -11.188 -4.194 14.216 1.00 96.75 88 THR A N 1
ATOM 667 C CA . THR A 1 88 ? -10.653 -5.285 15.040 1.00 96.75 88 THR A CA 1
ATOM 668 C C . THR A 1 88 ? -11.602 -5.726 16.149 1.00 96.75 88 THR A C 1
ATOM 670 O O . THR A 1 88 ? -11.456 -6.837 16.651 1.00 96.75 88 THR A O 1
ATOM 673 N N . TRP A 1 89 ? -12.585 -4.902 16.520 1.00 96.81 89 TRP A N 1
ATOM 674 C CA . TRP A 1 89 ? -13.551 -5.252 17.564 1.00 96.81 89 TRP A CA 1
ATOM 675 C C . TRP A 1 89 ? -14.649 -6.168 17.037 1.00 96.81 89 TRP A C 1
ATOM 677 O O . TRP A 1 89 ? -15.060 -7.101 17.721 1.00 96.81 89 TRP A O 1
ATOM 687 N N . THR A 1 90 ? -15.129 -5.901 15.821 1.00 97.25 90 THR A N 1
ATOM 688 C CA . THR A 1 90 ? -16.187 -6.699 15.181 1.00 97.25 90 THR A CA 1
ATOM 689 C C . THR A 1 90 ? -15.636 -7.809 14.290 1.00 97.25 90 THR A C 1
ATOM 691 O O . THR A 1 90 ? -16.378 -8.718 13.920 1.00 97.25 90 THR A O 1
ATOM 694 N N . GLY A 1 91 ? -14.346 -7.753 13.946 1.00 95.56 91 GLY A N 1
ATOM 695 C CA . GLY A 1 91 ? -13.689 -8.732 13.088 1.00 95.56 91 GLY A CA 1
ATOM 696 C C . GLY A 1 91 ? -14.149 -8.656 11.630 1.00 95.56 91 GLY A C 1
ATOM 697 O O . GLY A 1 91 ? -14.283 -9.687 10.973 1.00 95.56 91 GLY A O 1
ATOM 698 N N . ARG A 1 92 ? -14.465 -7.455 11.129 1.00 96.25 92 ARG A N 1
ATOM 699 C CA . ARG A 1 92 ? -15.013 -7.254 9.778 1.00 96.25 92 ARG A CA 1
ATOM 700 C C . ARG A 1 92 ? -14.382 -6.054 9.077 1.00 96.25 92 ARG A C 1
ATOM 702 O O . ARG A 1 92 ? -14.024 -5.068 9.718 1.00 96.25 92 ARG A O 1
ATOM 709 N N . SER A 1 93 ? -14.294 -6.126 7.747 1.00 96.19 93 SER A N 1
ATOM 710 C CA . SER A 1 93 ? -14.036 -4.940 6.919 1.00 96.19 93 SER A CA 1
ATOM 711 C C . SER A 1 93 ? -15.257 -4.022 6.975 1.00 96.19 93 SER A C 1
ATOM 713 O O . SER A 1 93 ? -16.391 -4.487 6.839 1.00 96.19 93 SER A O 1
ATOM 715 N N . ILE A 1 94 ? -15.027 -2.734 7.218 1.00 96.75 94 ILE A N 1
ATOM 716 C CA . ILE A 1 94 ? -16.074 -1.702 7.286 1.00 96.75 94 ILE A CA 1
ATOM 717 C C . ILE A 1 94 ? -16.098 -0.808 6.043 1.00 96.75 94 ILE A C 1
ATOM 719 O O . ILE A 1 94 ? -16.936 0.084 5.937 1.00 96.75 94 ILE A O 1
ATOM 723 N N . GLY A 1 95 ? -15.182 -1.034 5.104 1.00 96.12 95 GLY A N 1
ATOM 724 C CA . GLY A 1 95 ? -15.065 -0.258 3.878 1.00 96.12 95 GLY A CA 1
ATOM 725 C C . GLY A 1 95 ? -13.657 -0.324 3.308 1.00 96.12 95 GLY A C 1
ATOM 726 O O . GLY A 1 95 ? -12.741 -0.853 3.935 1.00 96.12 95 GLY A O 1
ATOM 727 N N . GLY A 1 96 ? -13.481 0.232 2.114 1.00 95.75 96 GLY A N 1
ATOM 728 C CA . GLY A 1 96 ? -12.230 0.111 1.387 1.00 95.75 96 GLY A CA 1
ATOM 729 C C . GLY A 1 96 ? -12.258 0.786 0.025 1.00 95.75 96 GLY A C 1
ATOM 730 O O . GLY A 1 96 ? -13.233 1.444 -0.344 1.00 95.75 96 GLY A O 1
ATOM 731 N N . CYS A 1 97 ? -11.179 0.614 -0.728 1.00 96.31 97 CYS A N 1
ATOM 732 C CA . CYS A 1 97 ? -11.088 1.051 -2.114 1.00 96.31 97 CYS A CA 1
ATOM 733 C C . CYS A 1 97 ? -10.165 0.133 -2.915 1.00 96.31 97 CYS A C 1
ATOM 735 O O . CYS A 1 97 ? -9.350 -0.602 -2.357 1.00 96.31 97 CYS A O 1
ATOM 737 N N . VAL A 1 98 ? -10.281 0.193 -4.239 1.00 97.12 98 VAL A N 1
ATOM 738 C CA . VAL A 1 98 ? -9.377 -0.505 -5.152 1.00 97.12 98 VAL A CA 1
ATOM 739 C C . VAL A 1 98 ? -8.570 0.538 -5.908 1.00 97.12 98 VAL A C 1
ATOM 741 O O . VAL A 1 98 ? -9.126 1.426 -6.552 1.00 97.12 98 VAL A O 1
ATOM 744 N N . TYR A 1 99 ? -7.250 0.439 -5.812 1.00 95.19 99 TYR A N 1
ATOM 745 C CA . TYR A 1 99 ? -6.317 1.272 -6.548 1.00 95.19 99 TYR A CA 1
ATOM 746 C C . TYR A 1 99 ? -5.834 0.519 -7.787 1.00 95.19 99 TYR A C 1
ATOM 748 O O . TYR 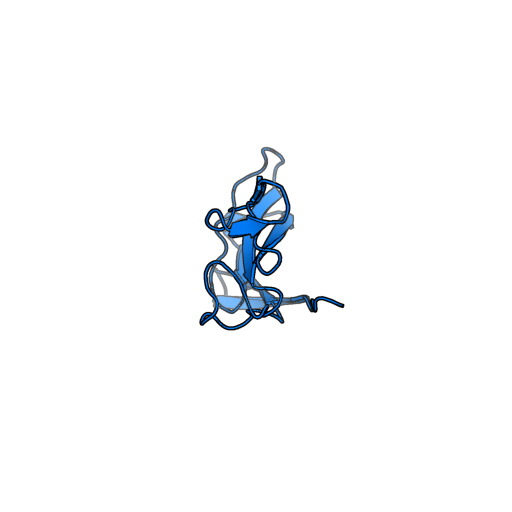A 1 99 ? -5.162 -0.513 -7.691 1.00 95.19 99 TYR A O 1
ATOM 756 N N . HIS A 1 100 ? -6.198 1.050 -8.951 1.00 92.44 100 HIS A N 1
ATOM 757 C CA . HIS A 1 100 ? -5.747 0.562 -10.244 1.00 92.44 100 HIS A CA 1
ATOM 758 C C . HIS A 1 100 ? -4.576 1.407 -10.723 1.00 92.44 100 HIS A C 1
ATOM 760 O O . HIS A 1 100 ? -4.655 2.633 -10.768 1.00 92.44 100 HIS A O 1
ATOM 766 N N . VAL A 1 101 ? -3.514 0.731 -11.135 1.00 86.75 101 VAL A N 1
ATOM 767 C CA . VAL A 1 101 ? -2.401 1.345 -11.849 1.00 86.75 101 VAL A CA 1
ATOM 768 C C . VAL A 1 101 ? -1.958 0.412 -12.959 1.00 86.75 101 VAL A C 1
ATOM 770 O O . VAL A 1 101 ? -1.927 -0.808 -12.781 1.00 86.75 101 VAL A O 1
ATOM 773 N N . ALA A 1 102 ? -1.649 1.003 -14.101 1.00 70.94 102 ALA A N 1
ATOM 774 C CA . ALA A 1 102 ? -0.958 0.372 -15.204 1.00 70.94 102 ALA A CA 1
ATOM 775 C C . ALA A 1 102 ? 0.084 1.375 -15.702 1.00 70.94 102 ALA A C 1
ATOM 777 O O . ALA A 1 102 ? -0.181 2.579 -15.731 1.00 70.94 102 ALA A O 1
ATOM 778 N N . HIS A 1 103 ? 1.263 0.881 -16.065 1.00 60.75 103 HIS A N 1
ATOM 779 C CA . HIS A 1 103 ? 2.206 1.690 -16.826 1.00 60.75 103 HIS A CA 1
ATOM 780 C C . HIS A 1 103 ? 1.612 1.925 -18.232 1.00 60.75 103 HIS A C 1
ATOM 782 O O . HIS A 1 103 ? 1.064 0.966 -18.784 1.00 60.75 103 HIS A O 1
ATOM 788 N N . PRO A 1 104 ? 1.657 3.155 -18.784 1.00 52.84 104 PRO A N 1
ATOM 789 C CA . PRO A 1 104 ? 1.232 3.422 -20.158 1.00 52.84 104 PRO A CA 1
ATOM 790 C C . PRO A 1 104 ? 2.120 2.725 -21.195 1.00 52.84 104 PRO A C 1
ATOM 792 O O . PRO A 1 104 ? 3.297 2.425 -20.872 1.00 52.84 104 PRO A O 1
#

pLDDT: mean 91.67, std 7.63, range [52.84, 98.25]

Secondary structure (DSSP, 8-state):
-PEEEEEEETTEEEEEE-TTEEEEEEEEE-S-TTTEEEEETTEE---EE-SSTTEEEEEEEEE----SS-SSTTSPP-PSEEEEEEETTTTEEEEEEEE-----

Sequence (104 aa):
WHVMGEEGAVGGTVRYVDSSVERLQVKLETANPERYAVACNGRRIPMTKSGINGVAVGGVRYKAWQPASGLHPMLPVNTPLTFDVYDTWTGRSIGGCVYHVAHP

Foldseek 3Di:
DDWDDWDDDVPGTDIDDFPQKDKDKDKFADQCPVQKFKDKPNHTFDWDAPPDHRIIMGMDMFGQQADPDGPCNPDDGPPFIWMFTAGPVVRDTPDTDTRGHHDD